Protein AF-A0A7S0FZW2-F1 (afdb_monomer_lite)

Foldseek 3Di:
DVVVVVVVVCVVPPDDPVVVVVVVVVVVVVLVVLLVLLQCLVVQDDDQPDDDDPDDPDDDPVDDPRVCQVVSCVSSVNDGNVRSPVSNVVVVVVVVVVVVVVVVVPPD

Structure (mmCIF, N/CA/C/O backbone):
data_AF-A0A7S0FZW2-F1
#
_entry.id   AF-A0A7S0FZW2-F1
#
loop_
_atom_site.group_PDB
_atom_site.id
_atom_site.type_symbol
_atom_site.label_atom_id
_atom_site.label_alt_id
_atom_site.label_comp_id
_atom_site.label_asym_id
_atom_site.label_entity_id
_atom_site.label_seq_id
_atom_site.pdbx_PDB_ins_code
_atom_site.Cartn_x
_atom_site.Cartn_y
_atom_site.Cartn_z
_atom_site.occupancy
_atom_site.B_iso_or_equiv
_atom_site.auth_seq_id
_atom_site.auth_comp_id
_atom_site.auth_asym_id
_atom_site.auth_atom_id
_atom_site.pdbx_PDB_model_num
ATOM 1 N N . PHE A 1 1 ? 40.677 7.341 3.007 1.00 70.44 1 PHE A N 1
ATOM 2 C CA . PHE A 1 1 ? 39.456 6.771 3.614 1.00 70.44 1 PHE A CA 1
ATOM 3 C C . PHE A 1 1 ? 38.192 7.153 2.837 1.00 70.44 1 PHE A C 1
ATOM 5 O O . PHE A 1 1 ? 37.569 6.271 2.265 1.00 70.44 1 PHE A O 1
ATOM 12 N N . ILE A 1 2 ? 37.867 8.448 2.705 1.00 80.56 2 ILE A N 1
ATOM 13 C CA . ILE A 1 2 ? 36.636 8.930 2.038 1.00 80.56 2 ILE A CA 1
ATOM 14 C C . ILE A 1 2 ? 36.531 8.504 0.558 1.00 80.56 2 ILE A C 1
ATOM 16 O O . ILE A 1 2 ? 35.479 8.034 0.141 1.00 80.56 2 ILE A O 1
ATOM 20 N N . ARG A 1 3 ? 37.624 8.574 -0.223 1.00 79.06 3 ARG A N 1
ATOM 21 C CA . ARG A 1 3 ? 37.623 8.129 -1.635 1.00 79.06 3 ARG A CA 1
ATOM 22 C C . ARG A 1 3 ? 37.297 6.640 -1.806 1.00 79.06 3 ARG A C 1
ATOM 24 O O . ARG A 1 3 ? 36.453 6.306 -2.617 1.00 79.06 3 ARG A O 1
ATOM 31 N N . GLY A 1 4 ? 37.871 5.758 -0.985 1.00 82.62 4 GLY A N 1
ATOM 32 C CA . GLY A 1 4 ? 37.590 4.316 -1.071 1.00 82.62 4 GLY A CA 1
ATOM 33 C C . GLY A 1 4 ? 36.154 3.942 -0.680 1.00 82.62 4 GLY A C 1
ATOM 34 O O . GLY A 1 4 ? 35.584 3.008 -1.237 1.00 82.62 4 GLY A O 1
ATOM 35 N N . LEU A 1 5 ? 35.547 4.696 0.244 1.00 82.69 5 LEU A N 1
ATOM 36 C CA . LEU A 1 5 ? 34.124 4.585 0.588 1.00 82.69 5 LEU A CA 1
ATOM 37 C C . LEU A 1 5 ? 33.233 5.052 -0.569 1.00 82.69 5 LEU A C 1
ATOM 39 O O . LEU A 1 5 ? 32.263 4.378 -0.911 1.00 82.69 5 LEU A O 1
ATOM 43 N N . TRP A 1 6 ? 33.607 6.165 -1.204 1.00 79.81 6 TRP A N 1
ATOM 44 C CA . TRP A 1 6 ? 32.923 6.712 -2.372 1.00 79.81 6 TRP A CA 1
ATOM 45 C C . TRP A 1 6 ? 32.991 5.772 -3.580 1.00 79.81 6 TRP A C 1
ATOM 47 O O . TRP A 1 6 ? 31.973 5.529 -4.221 1.00 79.81 6 TRP A O 1
ATOM 57 N N . ASP A 1 7 ? 34.149 5.173 -3.851 1.00 84.19 7 ASP A N 1
ATOM 58 C CA . ASP A 1 7 ? 34.326 4.234 -4.962 1.00 84.19 7 ASP A CA 1
ATOM 59 C C . ASP A 1 7 ? 33.554 2.923 -4.736 1.00 84.19 7 ASP A C 1
ATOM 61 O O . ASP A 1 7 ? 32.982 2.375 -5.679 1.00 84.19 7 ASP A O 1
ATOM 65 N N . ARG A 1 8 ? 33.442 2.460 -3.479 1.00 79.94 8 ARG A N 1
ATOM 66 C CA . ARG A 1 8 ? 32.559 1.338 -3.099 1.00 79.94 8 ARG A CA 1
ATOM 67 C C . ARG A 1 8 ? 31.083 1.666 -3.273 1.00 79.94 8 ARG A C 1
ATOM 69 O O . ARG A 1 8 ? 30.331 0.838 -3.774 1.00 79.94 8 ARG A O 1
ATOM 76 N N . PHE A 1 9 ? 30.661 2.857 -2.860 1.00 77.62 9 PHE A N 1
ATOM 77 C CA . PHE A 1 9 ? 29.287 3.305 -3.060 1.00 77.62 9 PHE A CA 1
ATOM 78 C C . PHE A 1 9 ? 28.977 3.386 -4.561 1.00 77.62 9 PHE A C 1
ATOM 80 O O . PHE A 1 9 ? 28.012 2.799 -5.038 1.00 77.62 9 PHE A O 1
ATOM 87 N N . LYS A 1 10 ? 29.866 4.009 -5.339 1.00 78.12 10 LYS A N 1
ATOM 88 C CA . LYS A 1 10 ? 29.724 4.161 -6.788 1.00 78.12 10 LYS A CA 1
ATOM 89 C C . LYS A 1 10 ? 29.725 2.825 -7.538 1.00 78.12 10 LYS A C 1
ATOM 91 O O . LYS A 1 10 ? 29.027 2.715 -8.541 1.00 78.12 10 LYS A O 1
ATOM 96 N N . SER A 1 11 ? 30.471 1.814 -7.080 1.00 74.69 11 SER A N 1
ATOM 97 C CA . SER A 1 11 ? 30.428 0.478 -7.692 1.00 74.69 11 SER A CA 1
ATOM 98 C C . SER A 1 11 ? 29.151 -0.290 -7.339 1.00 74.69 11 SER A C 1
ATOM 100 O O . SER A 1 11 ? 28.621 -0.990 -8.198 1.00 74.69 11 SER A O 1
ATOM 102 N N . ASN A 1 12 ? 28.616 -0.112 -6.126 1.00 69.00 12 ASN A N 1
ATOM 103 C CA . ASN A 1 12 ? 27.345 -0.711 -5.711 1.00 69.00 12 ASN A CA 1
ATOM 104 C C . ASN A 1 12 ? 26.132 -0.110 -6.437 1.00 69.00 12 ASN A C 1
ATOM 106 O O . ASN A 1 12 ? 25.175 -0.834 -6.685 1.00 69.00 12 ASN A O 1
ATOM 110 N N . PHE A 1 13 ? 26.187 1.173 -6.808 1.00 68.31 13 PHE A N 1
ATOM 111 C CA . PHE A 1 13 ? 25.166 1.853 -7.621 1.00 68.31 13 PHE A CA 1
ATOM 112 C C . PHE A 1 13 ? 25.505 1.884 -9.119 1.00 68.31 13 PHE A C 1
ATOM 114 O O . PHE A 1 13 ? 24.901 2.634 -9.888 1.00 68.31 13 PHE A O 1
ATOM 121 N N . ARG A 1 14 ? 26.491 1.094 -9.562 1.00 74.12 14 ARG A N 1
ATOM 122 C CA . ARG A 1 14 ? 26.785 0.951 -10.986 1.00 74.12 14 ARG A CA 1
ATOM 123 C C . ARG A 1 14 ? 25.676 0.102 -11.598 1.00 74.12 14 ARG A C 1
ATOM 125 O O . ARG A 1 14 ? 25.532 -1.052 -11.206 1.00 74.12 14 ARG A O 1
ATOM 132 N N . HIS A 1 15 ? 24.924 0.702 -12.525 1.00 70.50 15 HIS A N 1
ATOM 133 C CA . HIS A 1 15 ? 23.778 0.089 -13.198 1.00 70.50 15 HIS A CA 1
ATOM 134 C C . HIS A 1 15 ? 24.104 -1.352 -13.590 1.00 70.50 15 HIS A C 1
ATOM 136 O O . HIS A 1 15 ? 25.030 -1.603 -14.370 1.00 70.50 15 HIS A O 1
ATOM 142 N N . ASN A 1 16 ? 23.390 -2.285 -12.976 1.00 79.6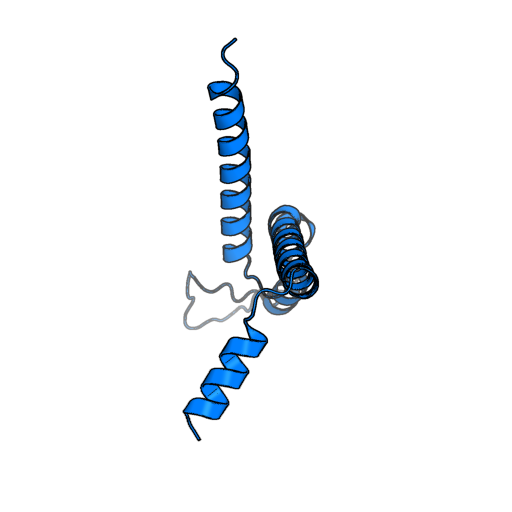2 16 ASN A N 1
ATOM 143 C CA . ASN A 1 16 ? 23.497 -3.696 -13.272 1.00 79.62 16 ASN A CA 1
ATOM 144 C C . ASN A 1 16 ? 22.076 -4.155 -13.588 1.00 79.62 16 ASN A C 1
ATOM 146 O O . ASN A 1 16 ? 21.260 -4.218 -12.663 1.00 79.62 16 ASN A O 1
ATOM 150 N N . PRO A 1 17 ? 21.776 -4.448 -14.865 1.00 78.88 17 PRO A N 1
ATOM 151 C CA . PRO A 1 17 ? 20.407 -4.652 -15.320 1.00 78.88 17 PRO A CA 1
ATOM 152 C C . PRO A 1 17 ? 19.681 -5.732 -14.508 1.00 78.88 17 PRO A C 1
ATOM 154 O O . PRO A 1 17 ? 18.507 -5.561 -14.192 1.00 78.88 17 PRO A O 1
ATOM 157 N N . ASP A 1 18 ? 20.390 -6.777 -14.072 1.00 79.50 18 ASP A N 1
ATOM 158 C CA . ASP A 1 18 ? 19.804 -7.883 -13.308 1.00 79.50 18 ASP A CA 1
ATOM 159 C C . ASP A 1 18 ? 19.453 -7.485 -11.864 1.00 79.50 18 ASP A C 1
ATOM 161 O O . ASP A 1 18 ? 18.403 -7.855 -11.336 1.00 79.50 18 ASP A O 1
ATOM 165 N N . LYS A 1 19 ? 20.318 -6.704 -11.204 1.00 81.19 19 LYS A N 1
ATOM 166 C CA . LYS A 1 19 ? 20.081 -6.243 -9.823 1.00 81.19 19 LYS A CA 1
ATOM 167 C C . LYS A 1 19 ? 19.013 -5.162 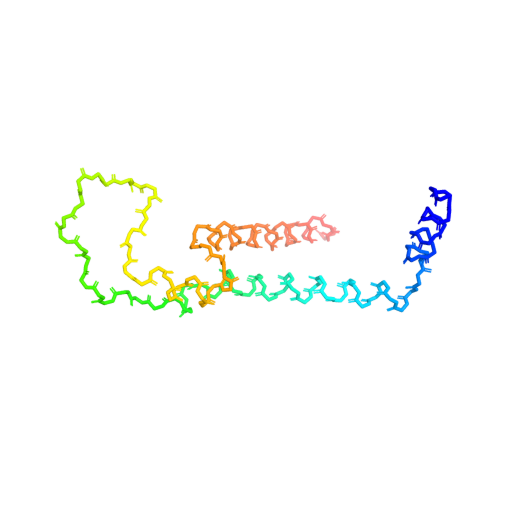-9.772 1.00 81.19 19 LYS A C 1
ATOM 169 O O . LYS A 1 19 ? 18.177 -5.164 -8.870 1.00 81.19 19 LYS A O 1
ATOM 174 N N . ASP A 1 20 ? 19.029 -4.271 -10.754 1.00 84.75 20 ASP A N 1
ATOM 175 C CA . ASP A 1 20 ? 18.062 -3.190 -10.852 1.00 84.75 20 ASP A CA 1
ATOM 176 C C . ASP A 1 20 ? 16.673 -3.754 -11.167 1.00 84.75 20 ASP A C 1
ATOM 178 O O . ASP A 1 20 ? 15.698 -3.353 -10.535 1.00 84.75 20 ASP A O 1
ATOM 182 N N . ALA A 1 21 ? 16.581 -4.776 -12.029 1.00 88.44 21 ALA A N 1
ATOM 183 C CA . ALA A 1 21 ? 15.332 -5.492 -12.286 1.00 88.44 21 ALA A CA 1
ATOM 184 C C . ALA A 1 21 ? 14.718 -6.088 -11.009 1.00 88.44 21 ALA A C 1
ATOM 186 O O . ALA A 1 21 ? 13.515 -5.949 -10.796 1.00 88.44 21 ALA A O 1
ATOM 187 N N . LEU A 1 22 ? 15.521 -6.700 -10.129 1.00 89.81 22 LEU A N 1
ATOM 188 C CA . LEU A 1 22 ? 15.032 -7.235 -8.851 1.00 89.81 22 LEU A CA 1
ATOM 189 C C . LEU A 1 22 ? 14.514 -6.137 -7.918 1.00 89.81 22 LEU A C 1
ATOM 191 O O . LEU A 1 22 ? 13.470 -6.306 -7.286 1.00 89.81 22 LEU A O 1
ATOM 195 N N . ILE A 1 23 ? 15.215 -5.003 -7.847 1.00 89.88 23 ILE A N 1
ATOM 196 C CA . ILE A 1 23 ? 14.781 -3.851 -7.052 1.00 89.88 23 ILE A CA 1
ATOM 197 C C . ILE A 1 23 ? 13.455 -3.316 -7.598 1.00 89.88 23 ILE A C 1
ATOM 199 O O . ILE A 1 23 ? 12.496 -3.195 -6.837 1.00 89.88 23 ILE A O 1
ATOM 203 N N . TYR A 1 24 ? 13.355 -3.069 -8.905 1.00 90.69 24 TYR A N 1
ATOM 204 C CA . TYR A 1 24 ? 12.113 -2.600 -9.520 1.00 90.69 24 TYR A CA 1
ATOM 205 C C . TYR A 1 24 ? 10.968 -3.590 -9.326 1.00 90.69 24 TYR A C 1
ATOM 207 O O . TYR A 1 24 ? 9.872 -3.181 -8.947 1.00 90.69 24 TYR A O 1
ATOM 215 N N . LEU A 1 25 ? 11.224 -4.888 -9.502 1.00 94.19 25 LEU A N 1
ATOM 216 C CA . LEU A 1 25 ? 10.230 -5.927 -9.263 1.00 94.19 25 LEU A CA 1
ATOM 217 C C . LEU A 1 25 ? 9.742 -5.893 -7.812 1.00 94.19 25 LEU A C 1
ATOM 219 O O . LEU A 1 25 ? 8.537 -5.900 -7.581 1.00 94.19 25 LEU A O 1
ATOM 223 N N . SER A 1 26 ? 10.651 -5.796 -6.838 1.00 94.00 26 SER A N 1
ATOM 224 C CA . SER A 1 26 ? 10.272 -5.718 -5.424 1.00 94.00 26 SER A CA 1
ATOM 225 C C . SER A 1 26 ? 9.399 -4.499 -5.121 1.00 94.00 26 SER A C 1
ATOM 227 O O . SER A 1 26 ? 8.399 -4.624 -4.419 1.00 94.00 26 SER A O 1
ATOM 229 N N . VAL A 1 27 ? 9.714 -3.340 -5.706 1.00 94.25 27 VAL A N 1
ATOM 230 C CA . VAL A 1 27 ? 8.929 -2.111 -5.534 1.00 94.25 27 VAL A CA 1
ATOM 231 C C . VAL A 1 27 ? 7.541 -2.272 -6.146 1.00 94.25 27 VAL A C 1
ATOM 233 O O . VAL A 1 27 ? 6.552 -1.921 -5.506 1.00 94.25 27 VAL A O 1
ATOM 236 N N . VAL A 1 28 ? 7.450 -2.842 -7.350 1.00 95.12 28 VAL A N 1
ATOM 237 C CA . VAL A 1 28 ? 6.171 -3.106 -8.023 1.00 95.12 28 VAL A CA 1
ATOM 238 C C . VAL A 1 28 ? 5.320 -4.079 -7.212 1.00 95.12 28 VAL A C 1
ATOM 240 O O . VAL A 1 28 ? 4.133 -3.829 -7.018 1.00 95.12 28 VAL A O 1
ATOM 243 N N . VAL A 1 29 ? 5.915 -5.151 -6.684 1.00 96.12 29 VAL A N 1
ATOM 244 C CA . VAL A 1 29 ? 5.215 -6.128 -5.840 1.00 96.12 29 VAL A CA 1
ATOM 245 C C . VAL A 1 29 ? 4.705 -5.472 -4.560 1.00 96.12 29 VAL A C 1
ATOM 247 O O . VAL A 1 29 ? 3.531 -5.620 -4.233 1.00 96.12 29 VAL A O 1
ATOM 250 N N . VAL A 1 30 ? 5.541 -4.702 -3.858 1.00 94.44 30 VAL A N 1
ATOM 251 C CA . VAL A 1 30 ? 5.127 -3.989 -2.639 1.00 94.44 30 VAL A CA 1
ATOM 252 C C . VAL A 1 30 ? 3.999 -3.004 -2.943 1.00 94.44 30 VAL A C 1
ATOM 254 O O . VAL A 1 30 ? 2.9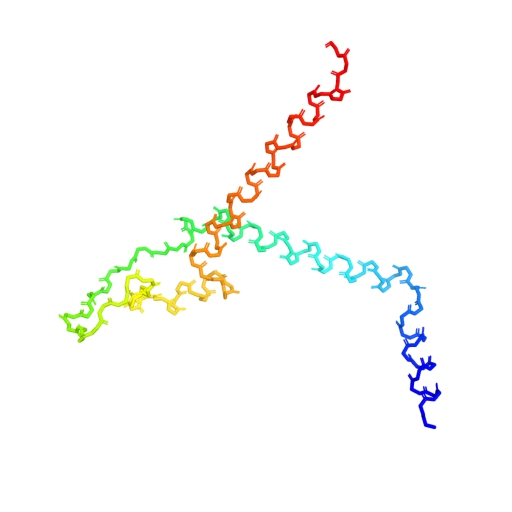93 -2.992 -2.237 1.00 94.44 30 VAL A O 1
ATOM 257 N N . ALA A 1 31 ? 4.122 -2.220 -4.016 1.00 93.06 31 ALA A N 1
ATOM 258 C CA . ALA A 1 31 ? 3.093 -1.273 -4.426 1.00 93.06 31 ALA A CA 1
ATOM 259 C C . ALA A 1 31 ? 1.772 -1.976 -4.773 1.00 93.06 31 ALA A C 1
ATOM 261 O O . ALA A 1 31 ? 0.709 -1.517 -4.355 1.00 93.06 31 ALA A O 1
ATOM 262 N N . ALA A 1 32 ? 1.825 -3.105 -5.483 1.00 94.19 32 ALA A N 1
ATOM 263 C CA . ALA A 1 32 ? 0.649 -3.900 -5.823 1.00 94.19 32 ALA A CA 1
ATOM 264 C C . ALA A 1 32 ? -0.029 -4.482 -4.573 1.00 94.19 32 ALA A C 1
ATOM 266 O O . ALA A 1 32 ? -1.246 -4.376 -4.435 1.00 94.19 32 ALA A O 1
ATOM 267 N N . VAL A 1 33 ? 0.749 -5.032 -3.633 1.00 94.25 33 VAL A N 1
ATOM 268 C CA . VAL A 1 33 ? 0.231 -5.581 -2.369 1.00 94.25 33 VAL A CA 1
ATOM 269 C C . VAL A 1 33 ? -0.432 -4.489 -1.531 1.00 94.25 33 VAL A C 1
ATOM 271 O O . VAL A 1 33 ? -1.569 -4.659 -1.099 1.00 94.25 33 VAL A O 1
ATOM 274 N N . VAL A 1 34 ? 0.232 -3.346 -1.346 1.00 92.38 34 VAL A N 1
ATOM 275 C CA . VAL A 1 34 ? -0.333 -2.209 -0.602 1.00 92.38 34 VAL A CA 1
ATOM 276 C C . VAL A 1 34 ? -1.606 -1.696 -1.276 1.00 92.38 34 VAL A C 1
ATOM 278 O O . VAL A 1 34 ? -2.605 -1.455 -0.601 1.00 92.38 34 VAL A O 1
ATOM 281 N N . SER A 1 35 ? -1.614 -1.594 -2.607 1.00 93.56 35 SER A N 1
ATOM 282 C CA . SER A 1 35 ? -2.795 -1.153 -3.357 1.00 93.56 35 SER A CA 1
ATOM 283 C C . SER A 1 35 ? -3.976 -2.109 -3.185 1.00 93.56 35 SER A C 1
ATOM 285 O O . SER A 1 35 ? -5.105 -1.665 -2.974 1.00 93.56 35 SER A O 1
ATOM 287 N N . LEU A 1 36 ? -3.715 -3.420 -3.217 1.00 93.38 36 LEU A N 1
ATOM 288 C CA . LEU A 1 36 ? -4.728 -4.447 -2.992 1.00 93.38 36 LEU A CA 1
ATOM 289 C C . LEU A 1 36 ? -5.318 -4.348 -1.580 1.00 93.38 36 LEU A C 1
ATOM 291 O O . LEU A 1 36 ? -6.536 -4.387 -1.429 1.00 93.38 36 LEU A O 1
ATOM 295 N N . VAL A 1 37 ? -4.476 -4.157 -0.560 1.00 93.50 37 VAL A N 1
ATOM 296 C CA . VAL A 1 37 ? -4.922 -3.970 0.830 1.00 93.50 37 VAL A CA 1
ATOM 297 C C . VAL A 1 37 ? -5.796 -2.722 0.973 1.00 93.50 37 VAL A C 1
ATOM 299 O O . VAL A 1 37 ? -6.841 -2.795 1.613 1.00 93.50 37 VAL A O 1
ATOM 302 N N . CYS A 1 38 ? -5.438 -1.599 0.343 1.00 93.06 38 CYS A N 1
ATOM 303 C CA . CYS A 1 38 ? -6.255 -0.379 0.371 1.00 93.06 38 CYS A CA 1
ATOM 304 C C . CYS A 1 38 ? -7.647 -0.582 -0.254 1.00 93.06 38 CYS A C 1
ATOM 306 O O . CYS A 1 38 ? -8.640 -0.063 0.256 1.00 93.06 38 CYS A O 1
ATOM 308 N N . ILE A 1 39 ? -7.737 -1.342 -1.352 1.00 92.81 39 ILE A N 1
ATOM 309 C CA . ILE A 1 39 ? -9.015 -1.647 -2.015 1.00 92.81 39 ILE A CA 1
ATOM 310 C C . ILE A 1 39 ? -9.847 -2.629 -1.183 1.00 92.81 39 ILE A C 1
ATOM 312 O O . ILE A 1 39 ? -11.054 -2.437 -1.049 1.00 92.81 39 ILE A O 1
ATOM 316 N N . LEU A 1 40 ? -9.211 -3.663 -0.625 1.00 92.12 40 LEU A N 1
ATOM 317 C CA . LEU A 1 40 ? -9.869 -4.723 0.143 1.00 92.12 40 LEU A CA 1
ATOM 318 C C . LEU A 1 40 ? -10.113 -4.368 1.617 1.00 92.12 40 LEU A C 1
ATOM 320 O O . LEU A 1 40 ? -10.789 -5.130 2.303 1.00 92.12 40 LEU A O 1
ATOM 324 N N . GLU A 1 41 ? -9.626 -3.224 2.105 1.00 90.62 41 GLU A N 1
ATOM 325 C CA . GLU A 1 41 ? -9.844 -2.719 3.469 1.00 90.62 41 GLU A CA 1
ATOM 326 C C . GLU A 1 41 ? -11.274 -2.919 4.013 1.00 90.62 41 GLU A C 1
ATOM 328 O O . GLU A 1 41 ? -11.391 -3.489 5.098 1.00 90.62 41 GLU A O 1
ATOM 333 N N . PRO A 1 42 ? -12.363 -2.556 3.301 1.00 84.88 42 PRO A N 1
ATOM 334 C CA . PRO A 1 42 ? -13.713 -2.673 3.852 1.00 84.88 42 PRO A CA 1
ATOM 335 C C . PRO A 1 42 ? -14.162 -4.125 4.053 1.00 84.88 42 PRO A C 1
ATOM 337 O O . PRO A 1 42 ? -15.082 -4.373 4.824 1.00 84.88 42 PRO A O 1
ATOM 340 N N . VAL A 1 43 ? -13.526 -5.080 3.369 1.00 87.75 43 VAL A N 1
ATOM 341 C CA . VAL A 1 43 ? -13.831 -6.515 3.471 1.00 87.75 43 VAL A CA 1
ATOM 342 C C . VAL A 1 43 ? -12.894 -7.204 4.464 1.00 87.75 43 VAL A C 1
ATOM 344 O O . VAL A 1 43 ? -13.312 -8.084 5.209 1.00 87.75 43 VAL A O 1
ATOM 347 N N . LEU A 1 44 ? -11.620 -6.808 4.481 1.00 85.06 44 LEU A N 1
ATOM 348 C CA . LEU A 1 44 ? -10.583 -7.394 5.333 1.00 85.06 44 LEU A CA 1
ATOM 349 C C . LEU A 1 44 ? -10.740 -7.014 6.805 1.00 85.06 44 LEU A C 1
ATOM 351 O O . LEU A 1 44 ? -10.312 -7.765 7.681 1.00 85.06 44 LEU A O 1
ATOM 355 N N . VAL A 1 45 ? -11.280 -5.830 7.092 1.00 83.81 45 VAL A N 1
ATOM 356 C CA . VAL A 1 45 ? -11.301 -5.292 8.448 1.00 83.81 45 VAL A CA 1
ATOM 357 C C . VAL A 1 45 ? -12.582 -5.710 9.182 1.00 83.81 45 VAL A C 1
ATOM 359 O O . VAL A 1 45 ? -13.643 -5.170 8.877 1.00 83.81 45 VAL A O 1
ATOM 362 N N . PRO A 1 46 ? -12.504 -6.575 10.214 1.00 74.69 46 PRO A N 1
ATOM 363 C CA . PRO A 1 46 ? -13.687 -6.995 10.953 1.00 74.69 46 PRO A CA 1
ATOM 364 C C . PRO A 1 46 ? -14.329 -5.839 11.735 1.00 74.69 46 PRO A C 1
ATOM 366 O O . PRO A 1 46 ? -13.662 -4.895 12.212 1.00 74.69 46 PRO A O 1
ATOM 369 N N . GLU A 1 47 ? -15.648 -5.935 11.898 1.00 76.50 47 GLU A N 1
ATOM 370 C CA . GLU A 1 47 ? -16.388 -5.121 12.855 1.00 76.50 47 GLU A CA 1
ATOM 371 C C . GLU A 1 47 ? -15.852 -5.383 14.268 1.00 76.50 47 GLU A C 1
ATOM 373 O O . GLU A 1 47 ? -15.415 -6.481 14.606 1.00 76.50 47 GLU A O 1
ATOM 378 N N . CYS A 1 48 ? -15.761 -4.324 15.072 1.00 76.56 48 CYS A N 1
ATOM 379 C CA . CYS A 1 48 ? -15.211 -4.442 16.417 1.00 76.56 48 CYS A CA 1
ATOM 380 C C . CYS A 1 48 ? -16.367 -4.676 17.381 1.00 76.56 48 CYS A C 1
ATOM 382 O O . CYS A 1 48 ? -17.099 -3.737 17.674 1.00 76.56 48 CYS A O 1
ATOM 384 N N . GLU A 1 49 ? -16.513 -5.906 17.862 1.00 76.12 49 GLU A N 1
ATOM 385 C CA . GLU A 1 49 ? -17.565 -6.281 18.820 1.00 76.12 49 GLU A CA 1
ATOM 386 C C . GLU A 1 49 ? -17.179 -6.000 20.281 1.00 76.12 49 GLU A C 1
ATOM 388 O O . GLU A 1 49 ? -17.980 -6.187 21.195 1.00 76.12 49 GLU A O 1
ATOM 393 N N . LEU A 1 50 ? -15.944 -5.558 20.533 1.00 74.25 50 LEU A N 1
ATOM 394 C CA . LEU A 1 50 ? -15.495 -5.286 21.892 1.00 74.25 50 LEU A CA 1
ATOM 395 C C . LEU A 1 50 ? -16.137 -3.996 22.427 1.00 74.25 50 LEU A C 1
ATOM 397 O O . LEU A 1 50 ? -16.177 -2.990 21.709 1.00 74.25 50 LEU A O 1
ATOM 401 N N . PRO A 1 51 ? -16.576 -3.987 23.700 1.00 70.19 51 PRO A N 1
ATOM 402 C CA . PRO A 1 51 ? -17.177 -2.810 24.305 1.00 70.19 51 PRO A CA 1
ATOM 403 C C . PRO A 1 51 ? -16.181 -1.648 24.288 1.00 70.19 51 PRO A C 1
ATOM 405 O O . PRO A 1 51 ? -15.032 -1.777 24.719 1.00 70.19 51 PRO A O 1
ATOM 408 N N . SER A 1 52 ? -16.627 -0.499 23.779 1.00 69.06 52 SER A N 1
ATOM 409 C CA . SER A 1 52 ? -15.851 0.737 23.837 1.00 69.06 52 SER A CA 1
ATOM 410 C C . SER A 1 52 ? -15.599 1.116 25.302 1.00 69.06 52 SER A C 1
ATOM 412 O O . SER A 1 52 ? -16.545 1.047 26.095 1.00 69.06 52 SER A O 1
ATOM 414 N N . PRO A 1 53 ? -14.385 1.547 25.687 1.00 68.25 53 PRO A N 1
ATOM 415 C CA . PRO A 1 53 ? -14.122 1.935 27.069 1.00 68.25 53 PRO A CA 1
ATOM 416 C C . PRO A 1 53 ? -15.046 3.086 27.485 1.00 68.25 53 PRO A C 1
ATOM 418 O O . PRO A 1 53 ? -15.222 4.057 26.752 1.00 68.25 53 PRO A O 1
ATOM 421 N N . THR A 1 54 ? -15.675 2.959 28.653 1.00 65.69 54 THR A N 1
ATOM 422 C CA . THR A 1 54 ? -16.764 3.842 29.105 1.00 65.69 54 THR A CA 1
ATOM 423 C C . THR A 1 54 ? -16.285 5.177 29.675 1.00 65.69 54 THR A C 1
ATOM 425 O O . THR A 1 54 ? -17.099 6.077 29.869 1.00 65.69 54 THR A O 1
ATOM 428 N N . PHE A 1 55 ? -14.981 5.341 29.924 1.00 65.38 55 PHE A N 1
ATOM 429 C CA . PHE A 1 55 ? -14.432 6.550 30.533 1.00 65.38 55 PHE A CA 1
ATOM 430 C C . PHE A 1 55 ? -13.129 6.986 29.859 1.00 65.38 55 PHE A C 1
ATOM 432 O O . PHE A 1 55 ? -12.088 6.350 30.017 1.00 65.38 55 PHE A O 1
ATOM 439 N N . PHE A 1 56 ? -13.191 8.110 29.143 1.00 65.88 56 PHE A N 1
ATOM 440 C CA . PHE A 1 56 ? -12.021 8.816 28.632 1.00 65.88 56 PHE A CA 1
ATOM 441 C C . PHE A 1 56 ? -12.068 10.267 29.123 1.00 65.88 56 PHE A C 1
ATOM 443 O O . PHE A 1 56 ? -12.991 10.991 28.747 1.00 65.88 56 PHE A O 1
ATOM 450 N N . PRO A 1 57 ? -11.097 10.723 29.938 1.00 69.38 57 PRO A N 1
ATOM 451 C CA . PRO A 1 57 ? -11.082 12.095 30.452 1.00 69.38 57 PRO A CA 1
ATOM 452 C C . PRO A 1 57 ? -10.890 13.143 29.342 1.00 69.38 57 PRO A C 1
ATOM 454 O O . PRO A 1 57 ? -11.281 14.292 29.512 1.00 69.38 57 PRO A O 1
ATOM 457 N N . PHE A 1 58 ? -10.344 12.743 28.187 1.00 67.88 58 PHE A N 1
ATOM 458 C CA . PHE A 1 58 ? -10.197 13.585 27.002 1.00 67.88 58 PHE A CA 1
ATOM 459 C C . PHE A 1 58 ? -10.472 12.758 25.741 1.00 67.88 58 PHE A C 1
ATOM 461 O O . PHE A 1 58 ? -9.698 11.866 25.402 1.00 67.88 58 PHE A O 1
ATOM 468 N N . LYS A 1 59 ? -11.570 13.047 25.031 1.00 65.69 59 LYS A N 1
ATOM 469 C CA . LYS A 1 59 ? -11.897 12.398 23.753 1.00 65.69 59 LYS A CA 1
ATOM 470 C C . LYS A 1 59 ? -11.270 13.185 22.606 1.00 65.69 59 LYS A C 1
ATOM 472 O O . LYS A 1 59 ? -11.785 14.228 22.206 1.00 65.69 59 LYS A O 1
ATOM 477 N N . ASN A 1 60 ? -10.157 12.696 22.067 1.00 73.00 60 ASN A N 1
ATOM 478 C CA . ASN A 1 60 ? -9.576 13.267 20.857 1.00 73.00 60 ASN A CA 1
ATOM 479 C C . ASN A 1 60 ? -10.382 12.791 19.641 1.00 73.00 60 ASN A C 1
ATOM 481 O O . ASN A 1 60 ? -10.344 11.616 19.298 1.00 73.00 60 ASN A O 1
ATOM 485 N N . LEU A 1 61 ? -11.088 13.702 18.965 1.00 67.81 61 LEU A N 1
ATOM 486 C CA . LEU A 1 61 ? -11.901 13.385 17.779 1.00 67.81 61 LEU A CA 1
ATOM 487 C C . LEU A 1 61 ? -11.102 12.707 16.652 1.00 67.81 61 LEU A C 1
ATOM 489 O O . LEU A 1 61 ? -11.685 12.001 15.835 1.00 67.81 61 LEU A O 1
ATOM 493 N N . LYS A 1 62 ? -9.780 12.916 16.598 1.00 63.78 62 LYS A N 1
ATOM 494 C CA . LYS A 1 62 ? -8.899 12.324 15.582 1.00 63.78 62 LYS A CA 1
ATOM 495 C C . LYS A 1 62 ? -8.401 10.923 15.954 1.00 63.78 62 LYS A C 1
ATOM 497 O O . LYS A 1 62 ? -7.869 10.221 15.096 1.00 63.78 62 LYS A O 1
ATOM 502 N N . TYR A 1 63 ? -8.516 10.528 17.218 1.00 66.06 63 TYR A N 1
ATOM 503 C CA . TYR A 1 63 ? -7.956 9.281 17.721 1.00 66.06 63 TYR A CA 1
ATOM 504 C C . TYR A 1 63 ? -9.092 8.297 18.008 1.00 66.06 63 TYR A C 1
ATOM 506 O O . TYR A 1 63 ? -9.875 8.484 18.934 1.00 66.06 63 TYR A O 1
ATOM 514 N N . ASP A 1 64 ? -9.210 7.268 17.169 1.00 67.00 64 ASP A N 1
ATOM 515 C CA . ASP A 1 64 ? -10.135 6.162 17.410 1.00 67.00 64 ASP A CA 1
ATOM 516 C C . ASP A 1 64 ? -9.492 5.194 18.412 1.00 67.00 64 ASP A C 1
ATOM 518 O O . ASP A 1 64 ? -8.640 4.378 18.045 1.00 67.00 64 ASP A O 1
ATOM 522 N N . ASP A 1 65 ? -9.888 5.298 19.681 1.00 70.38 65 ASP A N 1
ATOM 523 C CA . ASP A 1 65 ? -9.498 4.384 20.765 1.00 70.38 65 ASP A CA 1
ATOM 524 C C . ASP A 1 65 ? -10.263 3.049 20.699 1.00 70.38 65 ASP A C 1
ATOM 526 O O . ASP A 1 65 ? -10.577 2.429 21.719 1.00 70.38 65 ASP A O 1
ATOM 530 N N . SER A 1 66 ? -10.584 2.582 19.487 1.00 73.62 66 SER A N 1
ATOM 531 C CA . SER A 1 66 ? -11.209 1.280 19.317 1.00 73.62 66 SER A CA 1
ATOM 532 C C . SER A 1 66 ? -10.265 0.180 19.830 1.00 73.62 66 SER A C 1
ATOM 534 O O . SER A 1 66 ? -9.096 0.111 19.429 1.00 73.62 66 SER A O 1
ATOM 536 N N . PRO A 1 67 ? -10.745 -0.734 20.692 1.00 76.62 67 PRO A N 1
ATOM 537 C CA . PRO A 1 67 ? -9.909 -1.793 21.266 1.00 76.62 67 PRO A CA 1
ATOM 538 C C . PRO A 1 67 ? -9.354 -2.739 20.188 1.00 76.62 67 PRO A C 1
A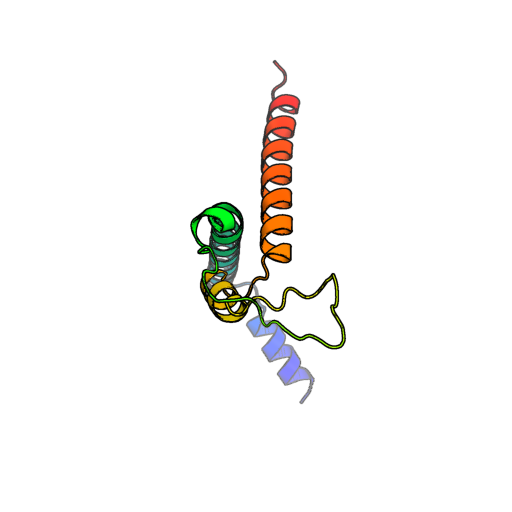TOM 540 O O . PRO A 1 67 ? -8.292 -3.337 20.350 1.00 76.62 67 PRO A O 1
ATOM 543 N N . CYS A 1 68 ? -10.022 -2.817 19.034 1.00 78.88 68 CYS A N 1
ATOM 544 C CA . CYS A 1 68 ? -9.586 -3.611 17.888 1.00 78.88 68 CYS A CA 1
ATOM 545 C C . CYS A 1 68 ? -8.499 -2.943 17.034 1.00 78.88 68 CYS A C 1
ATOM 547 O O . CYS A 1 68 ? -8.044 -3.539 16.058 1.00 78.88 68 CYS A O 1
ATOM 549 N N . ARG A 1 69 ? -8.055 -1.721 17.350 1.00 79.06 69 ARG A N 1
ATOM 550 C CA . ARG A 1 69 ? -7.119 -0.970 16.502 1.00 79.06 69 ARG A CA 1
ATOM 551 C C . ARG A 1 69 ? -5.833 -1.732 16.186 1.00 79.06 69 ARG A C 1
ATOM 553 O O . ARG A 1 69 ? -5.386 -1.704 15.044 1.00 79.06 69 ARG A O 1
ATOM 560 N N . ARG A 1 70 ? -5.260 -2.447 17.159 1.00 80.62 70 ARG A N 1
ATOM 561 C CA . ARG A 1 70 ? -4.026 -3.229 16.960 1.00 80.62 70 ARG A CA 1
ATOM 562 C C . ARG A 1 70 ? -4.233 -4.418 16.018 1.00 80.62 70 ARG A C 1
ATOM 564 O O . ARG A 1 70 ? -3.376 -4.681 15.182 1.00 80.62 70 ARG A O 1
ATOM 571 N N . LEU A 1 71 ? -5.382 -5.090 16.125 1.00 82.06 71 LEU A N 1
ATOM 572 C CA . LEU A 1 71 ? -5.791 -6.165 15.216 1.00 82.06 71 LEU A CA 1
ATOM 573 C C . LEU A 1 71 ? -5.915 -5.640 13.783 1.00 82.06 71 LEU A C 1
ATOM 575 O O . LEU A 1 71 ? -5.313 -6.191 12.866 1.00 82.06 71 LEU A O 1
ATOM 579 N N . ARG A 1 72 ? -6.612 -4.513 13.608 1.00 83.81 72 ARG A N 1
ATOM 580 C CA . ARG A 1 72 ? -6.784 -3.866 12.299 1.00 83.81 72 ARG A CA 1
ATOM 581 C C . ARG A 1 72 ? -5.457 -3.422 11.692 1.00 83.81 72 ARG A C 1
ATOM 583 O O . ARG A 1 72 ? -5.236 -3.634 10.509 1.00 83.81 72 ARG A O 1
ATOM 590 N N . TYR A 1 73 ? -4.566 -2.859 12.507 1.00 85.12 73 TYR A N 1
ATOM 591 C CA . TYR A 1 73 ? -3.232 -2.443 12.074 1.00 85.12 73 TYR A CA 1
ATOM 592 C C . TYR A 1 73 ? -2.398 -3.624 11.560 1.00 85.12 73 TYR A C 1
ATOM 594 O O . TYR A 1 73 ? -1.676 -3.483 10.579 1.00 85.12 73 TYR A O 1
ATOM 602 N N . GLY A 1 74 ? -2.536 -4.803 12.177 1.00 84.62 74 GLY A N 1
ATOM 603 C CA . GLY A 1 74 ? -1.907 -6.032 11.691 1.00 84.62 74 GLY A CA 1
ATOM 604 C C . GLY A 1 74 ? -2.460 -6.487 10.338 1.00 84.62 74 GLY A C 1
ATOM 605 O O . GLY A 1 74 ? -1.687 -6.760 9.425 1.00 84.62 74 GLY A O 1
ATOM 606 N N . VAL A 1 75 ? -3.790 -6.516 10.191 1.00 86.56 75 VAL A N 1
ATOM 607 C CA . VAL A 1 75 ? -4.460 -6.914 8.936 1.00 86.56 75 VAL A CA 1
ATOM 608 C C . VAL A 1 75 ? -4.125 -5.959 7.786 1.00 86.56 75 VAL A C 1
ATOM 610 O O . VAL A 1 75 ? -3.914 -6.392 6.658 1.00 86.56 75 VAL A O 1
ATOM 613 N N . LEU A 1 76 ? -4.018 -4.664 8.076 1.00 88.25 76 LEU A N 1
ATOM 614 C CA . LEU A 1 76 ? -3.699 -3.619 7.104 1.00 88.25 76 LEU A CA 1
ATOM 615 C C . LEU A 1 76 ? -2.189 -3.440 6.871 1.00 88.25 76 LEU A C 1
ATOM 617 O O . LEU A 1 76 ? -1.774 -2.404 6.360 1.00 88.25 76 LEU A O 1
ATOM 621 N N . LEU A 1 77 ? -1.357 -4.415 7.254 1.00 88.94 77 LEU A N 1
ATOM 622 C CA . LEU A 1 77 ? 0.102 -4.389 7.064 1.00 88.94 77 LEU A CA 1
ATOM 623 C C . LEU A 1 77 ? 0.781 -3.120 7.616 1.00 88.94 77 LEU A C 1
ATOM 625 O O . LEU A 1 77 ? 1.774 -2.640 7.075 1.00 88.94 77 LEU A O 1
ATOM 629 N N . GLY A 1 78 ? 0.248 -2.566 8.703 1.00 87.12 78 GLY A N 1
ATOM 630 C CA . GLY A 1 78 ? 0.758 -1.349 9.328 1.00 87.12 78 GLY A CA 1
ATOM 631 C C . GLY A 1 78 ? 0.180 -0.039 8.785 1.00 87.12 78 GLY A C 1
ATOM 632 O O . GLY A 1 78 ? 0.670 1.035 9.137 1.00 87.12 78 GLY A O 1
ATOM 633 N N . LEU A 1 79 ? -0.868 -0.090 7.963 1.00 87.62 79 LEU A N 1
ATOM 634 C CA . LEU A 1 79 ? -1.622 1.096 7.557 1.00 87.62 79 LEU A CA 1
ATOM 635 C C . LEU A 1 79 ? -2.729 1.409 8.567 1.00 87.62 79 LEU A C 1
ATOM 637 O O . LEU A 1 79 ? -3.341 0.517 9.165 1.00 87.62 79 LEU A O 1
ATOM 641 N N . THR A 1 80 ? -3.021 2.698 8.750 1.00 86.50 80 THR A N 1
ATOM 642 C CA . THR A 1 80 ? -4.261 3.102 9.417 1.00 86.50 80 THR A CA 1
ATOM 643 C C . THR A 1 80 ? -5.427 3.069 8.428 1.00 86.50 80 THR A C 1
ATOM 645 O O . THR A 1 80 ? -5.237 3.126 7.214 1.00 86.50 80 THR A O 1
ATOM 648 N N . ARG A 1 81 ? -6.666 3.024 8.934 1.00 84.00 81 ARG A N 1
ATOM 649 C CA . ARG A 1 81 ? -7.867 3.127 8.084 1.00 84.00 81 ARG A CA 1
ATOM 650 C C . ARG A 1 81 ? -7.894 4.401 7.245 1.00 84.00 81 ARG A C 1
ATOM 652 O O . ARG A 1 81 ? -8.366 4.383 6.116 1.00 84.00 81 ARG A O 1
ATOM 659 N N . LEU A 1 82 ? -7.391 5.497 7.808 1.00 86.12 82 LEU A N 1
ATOM 660 C CA . LEU A 1 82 ? -7.314 6.772 7.110 1.00 86.12 82 LEU A CA 1
ATOM 661 C C . LEU A 1 82 ? -6.342 6.686 5.928 1.00 86.12 82 LEU A C 1
ATOM 663 O O . LEU A 1 82 ? -6.685 7.123 4.834 1.00 86.12 82 LEU A O 1
ATOM 667 N N . ASP A 1 83 ? -5.178 6.064 6.123 1.00 89.62 83 ASP A N 1
ATOM 668 C CA . ASP A 1 83 ? -4.199 5.871 5.048 1.00 89.62 83 ASP A CA 1
ATOM 669 C C . ASP A 1 83 ? -4.760 4.969 3.941 1.00 89.62 83 ASP A C 1
ATOM 671 O O . ASP A 1 83 ? -4.617 5.277 2.758 1.00 89.62 83 ASP A O 1
ATOM 675 N N . ALA A 1 84 ? -5.455 3.891 4.317 1.00 90.31 84 ALA A N 1
ATOM 676 C CA . ALA A 1 84 ? -6.088 2.977 3.372 1.00 90.31 84 ALA A CA 1
ATOM 677 C C . ALA A 1 84 ? -7.229 3.640 2.575 1.00 90.31 84 ALA A C 1
ATOM 679 O O . ALA A 1 84 ? -7.316 3.443 1.362 1.00 90.31 84 ALA A O 1
ATOM 680 N N . ASP A 1 85 ? -8.066 4.473 3.210 1.00 90.94 85 ASP A N 1
ATOM 681 C CA . ASP A 1 85 ? -9.117 5.235 2.517 1.00 90.94 85 ASP A CA 1
ATOM 682 C C . ASP A 1 85 ? -8.527 6.253 1.532 1.00 90.94 85 ASP A C 1
ATOM 684 O O . ASP A 1 85 ? -8.969 6.336 0.384 1.00 90.94 85 ASP A O 1
ATOM 688 N N . ILE A 1 86 ? -7.489 6.990 1.941 1.00 93.00 86 ILE A N 1
ATOM 689 C CA . ILE A 1 86 ? -6.773 7.914 1.050 1.00 93.00 86 ILE A CA 1
ATOM 690 C C . ILE A 1 86 ? -6.167 7.145 -0.128 1.00 93.00 86 ILE A C 1
ATOM 692 O O . ILE A 1 86 ? -6.357 7.544 -1.279 1.00 93.00 86 ILE A O 1
ATOM 696 N N . GLY A 1 87 ? -5.497 6.022 0.142 1.00 92.94 87 GLY A N 1
ATOM 697 C CA . GLY A 1 87 ? -4.915 5.156 -0.880 1.00 92.94 87 GLY A CA 1
ATOM 698 C C . GLY A 1 87 ? -5.961 4.657 -1.876 1.00 92.94 87 GLY A C 1
ATOM 699 O O . GLY A 1 87 ? -5.772 4.778 -3.085 1.00 92.94 87 GLY A O 1
ATOM 700 N N . ARG A 1 88 ? -7.115 4.188 -1.393 1.00 93.88 88 ARG A N 1
ATOM 701 C CA . ARG A 1 88 ? -8.238 3.759 -2.238 1.00 93.88 88 ARG A CA 1
ATOM 702 C C . ARG A 1 88 ? -8.731 4.883 -3.150 1.00 93.88 88 ARG A C 1
ATOM 704 O O . ARG A 1 88 ? -8.910 4.659 -4.345 1.00 93.88 88 ARG A O 1
ATOM 711 N N . ARG A 1 89 ? -8.917 6.099 -2.624 1.00 94.50 89 ARG A N 1
ATOM 712 C CA . ARG A 1 89 ? -9.339 7.261 -3.430 1.00 94.50 89 ARG A CA 1
ATOM 713 C C . ARG A 1 89 ? -8.303 7.631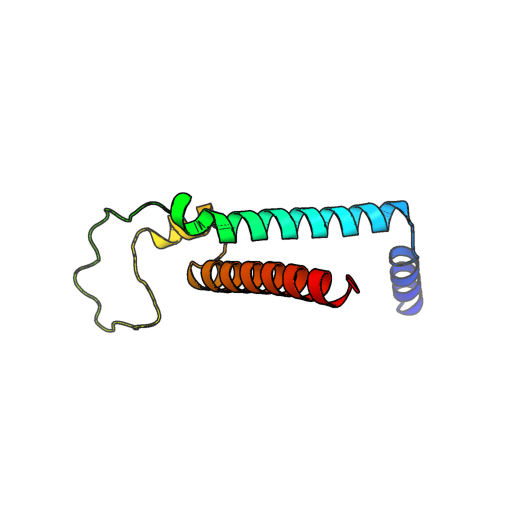 -4.488 1.00 94.50 89 ARG A C 1
ATOM 715 O O . ARG A 1 89 ? -8.681 7.929 -5.618 1.00 94.50 89 ARG A O 1
ATOM 722 N N . MET A 1 90 ? -7.015 7.578 -4.146 1.00 95.12 90 MET A N 1
ATOM 723 C CA . MET A 1 90 ? -5.934 7.802 -5.109 1.00 95.12 90 MET A CA 1
ATOM 724 C C . MET A 1 90 ? -5.952 6.758 -6.228 1.00 95.12 90 MET A C 1
ATOM 726 O O . MET A 1 90 ? -5.857 7.126 -7.394 1.00 95.12 90 MET A O 1
ATOM 730 N N . LEU A 1 91 ? -6.139 5.477 -5.901 1.00 94.56 91 LEU A N 1
ATOM 731 C CA . LEU A 1 91 ? -6.222 4.406 -6.899 1.00 94.56 91 LEU A CA 1
ATOM 732 C C . LEU A 1 91 ? -7.403 4.606 -7.851 1.00 94.56 91 LEU A C 1
ATOM 734 O O . LEU A 1 91 ? -7.229 4.522 -9.064 1.00 94.56 91 LEU A O 1
ATOM 738 N N . VAL A 1 92 ? -8.582 4.948 -7.325 1.00 94.62 92 VAL A N 1
ATOM 739 C CA . VAL A 1 92 ? -9.753 5.264 -8.157 1.00 94.62 92 VAL A CA 1
ATOM 740 C C . VAL A 1 92 ? -9.474 6.468 -9.061 1.00 94.62 92 VAL A C 1
ATOM 742 O O . VAL A 1 92 ? -9.784 6.420 -10.250 1.00 94.62 92 VAL A O 1
ATOM 745 N N . ALA A 1 93 ? -8.841 7.523 -8.541 1.00 96.25 93 ALA A N 1
ATOM 746 C CA . ALA A 1 93 ? -8.473 8.690 -9.339 1.00 96.25 93 ALA A CA 1
ATOM 747 C C . ALA A 1 93 ? -7.497 8.338 -10.474 1.00 96.25 93 ALA A C 1
ATOM 749 O O . ALA A 1 93 ? -7.677 8.813 -11.593 1.00 96.25 93 ALA A O 1
ATOM 750 N N . ILE A 1 94 ? -6.507 7.477 -10.214 1.00 94.44 94 ILE A N 1
ATOM 751 C CA . ILE A 1 94 ? -5.558 6.995 -11.229 1.00 94.44 94 ILE A CA 1
ATOM 752 C C . ILE A 1 94 ? -6.288 6.205 -12.319 1.00 94.44 94 ILE A C 1
ATOM 754 O O . ILE A 1 94 ? -6.060 6.452 -13.501 1.00 94.44 94 ILE A O 1
ATOM 758 N N . VAL A 1 95 ? -7.188 5.292 -11.940 1.00 94.69 95 VAL A N 1
ATOM 759 C CA . VAL A 1 95 ? -7.970 4.493 -12.898 1.00 94.69 95 VAL A CA 1
ATOM 760 C C . VAL A 1 95 ? -8.837 5.394 -13.777 1.00 94.69 95 VAL A C 1
ATOM 762 O O . VAL A 1 95 ? -8.796 5.279 -14.999 1.00 94.69 95 VAL A O 1
ATOM 765 N N . LEU A 1 96 ? -9.570 6.338 -13.181 1.00 95.88 96 LEU A N 1
ATOM 766 C CA . LEU A 1 96 ? -10.399 7.282 -13.935 1.00 95.88 96 LEU A CA 1
ATOM 767 C C . LEU A 1 96 ? -9.556 8.178 -14.849 1.00 95.88 96 LEU A C 1
ATOM 769 O O . LEU A 1 96 ? -9.926 8.398 -16.000 1.00 95.88 96 LEU A O 1
ATOM 773 N N . ALA A 1 97 ? -8.408 8.662 -14.373 1.00 95.94 97 ALA A N 1
ATOM 774 C CA . ALA A 1 97 ? -7.492 9.454 -15.186 1.00 95.94 97 ALA A CA 1
ATOM 775 C C . ALA A 1 97 ? -6.939 8.654 -16.375 1.00 95.94 97 ALA A C 1
ATOM 777 O O . ALA A 1 97 ? -6.833 9.201 -17.472 1.00 95.94 97 ALA A O 1
ATOM 778 N N . ALA A 1 98 ? -6.628 7.369 -16.185 1.00 94.31 98 ALA A N 1
ATOM 779 C CA . ALA A 1 98 ? -6.174 6.488 -17.257 1.00 94.31 98 ALA A CA 1
ATOM 780 C C . ALA A 1 98 ? -7.270 6.255 -18.308 1.00 94.31 98 ALA A C 1
ATOM 782 O O . ALA A 1 98 ? -6.986 6.358 -19.499 1.00 94.31 98 ALA A O 1
ATOM 783 N N . LEU A 1 99 ? -8.516 6.019 -17.880 1.00 94.81 99 LEU A N 1
ATOM 784 C CA . LEU A 1 99 ? -9.664 5.869 -18.782 1.00 94.81 99 LEU A CA 1
ATOM 785 C C . LEU A 1 99 ? -9.913 7.149 -19.591 1.00 94.81 99 LEU A C 1
ATOM 787 O O . LEU A 1 99 ? -9.960 7.107 -20.814 1.00 94.81 99 LEU A O 1
ATOM 791 N N . ILE A 1 100 ? -9.979 8.307 -18.926 1.00 94.56 100 ILE A N 1
ATOM 792 C CA . ILE A 1 100 ? -10.157 9.604 -19.601 1.00 94.56 100 ILE A CA 1
ATOM 793 C C . ILE A 1 100 ? -8.989 9.890 -20.556 1.00 94.56 100 ILE A C 1
ATOM 795 O O . ILE A 1 100 ? -9.186 10.424 -21.647 1.00 94.56 100 ILE A O 1
ATOM 799 N N . GLY A 1 101 ? -7.761 9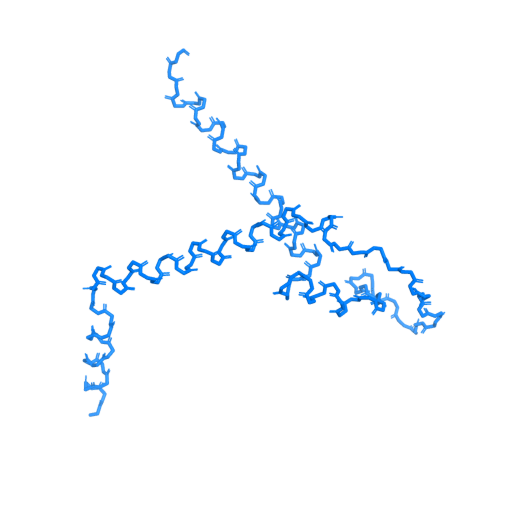.560 -20.152 1.00 93.88 101 GLY A N 1
ATOM 800 C CA . GLY A 1 101 ? -6.573 9.725 -20.984 1.00 93.88 101 GLY A CA 1
ATOM 801 C C . GLY A 1 101 ? -6.590 8.834 -22.226 1.00 93.88 101 GLY A C 1
ATOM 802 O O . GLY A 1 101 ? -6.168 9.280 -23.291 1.00 93.88 101 GLY A O 1
ATOM 803 N N . TYR A 1 102 ? -7.099 7.607 -22.101 1.00 93.81 102 TYR A N 1
ATOM 804 C CA . TYR A 1 102 ? -7.278 6.682 -23.217 1.00 93.81 102 TYR A CA 1
ATOM 805 C C . TYR A 1 102 ? -8.305 7.204 -24.229 1.00 93.81 102 TYR A C 1
ATOM 807 O O . TYR A 1 102 ? -7.998 7.273 -25.419 1.00 93.81 102 TYR A O 1
ATOM 815 N N . GLU A 1 103 ? -9.469 7.653 -23.753 1.00 91.62 103 GLU A N 1
ATOM 816 C CA . GLU A 1 103 ? -10.515 8.257 -24.591 1.00 91.62 103 GLU A CA 1
ATOM 817 C C . GLU A 1 103 ? -9.981 9.471 -25.358 1.00 91.62 103 GLU A C 1
ATOM 819 O O . GLU A 1 103 ? -10.104 9.556 -26.571 1.00 91.62 103 GLU A O 1
ATOM 824 N N . ARG A 1 104 ? -9.271 10.386 -24.685 1.00 90.00 104 ARG A N 1
ATOM 825 C CA . ARG A 1 104 ? -8.692 11.575 -25.341 1.00 90.00 104 ARG A CA 1
ATOM 826 C C . ARG A 1 104 ? -7.613 11.258 -26.371 1.00 90.00 104 ARG A C 1
ATOM 828 O O . ARG A 1 104 ? -7.317 12.102 -27.214 1.00 90.00 104 ARG A O 1
ATOM 835 N N . ARG A 1 105 ? -6.949 10.108 -26.242 1.00 90.06 105 ARG A N 1
ATOM 836 C CA . ARG A 1 105 ? -5.893 9.683 -27.162 1.00 90.06 105 ARG A CA 1
ATOM 837 C C . ARG A 1 105 ? -6.451 8.949 -28.374 1.00 90.06 105 ARG A C 1
ATOM 839 O O . ARG A 1 105 ? -5.765 8.936 -29.392 1.00 90.06 105 ARG A O 1
ATOM 846 N N . SER A 1 106 ? -7.631 8.348 -28.257 1.00 84.12 106 SER A N 1
ATOM 847 C CA . SER A 1 106 ? -8.306 7.637 -29.342 1.00 84.12 106 SER A CA 1
ATOM 848 C C . SER A 1 106 ? -9.042 8.675 -30.201 1.00 84.12 106 SER A C 1
ATOM 850 O O . SER A 1 106 ? -10.029 9.235 -29.739 1.00 84.12 106 SER A O 1
ATOM 852 N N . PRO A 1 107 ? -8.536 9.023 -31.399 1.00 63.56 107 PRO A N 1
ATOM 853 C CA . PRO A 1 107 ? -9.014 10.164 -32.179 1.00 63.56 107 PRO A CA 1
ATOM 854 C C . PRO A 1 107 ? -10.221 9.808 -33.061 1.00 63.56 107 PRO A C 1
ATOM 856 O O . PRO A 1 107 ? -10.328 10.326 -34.172 1.00 63.56 107 PRO A O 1
ATOM 859 N N . GLU A 1 108 ? -11.066 8.882 -32.606 1.00 59.31 108 GLU A N 1
ATOM 860 C CA . GLU A 1 108 ? -12.296 8.518 -33.320 1.00 59.31 108 GLU A CA 1
ATOM 861 C C . GLU A 1 108 ? -13.321 9.658 -33.270 1.00 59.31 108 GLU A C 1
ATOM 863 O O . GLU A 1 108 ? -13.508 10.249 -32.179 1.00 59.31 108 GLU A O 1
#

Radius of gyration: 22.11 Å; chains: 1; bounding box: 57×22×64 Å

Sequence (108 aa):
FIRGLWDRFKSNFRHNPDKDALIYLSVVVVAAVVSLVCILEPVLVPECELPSPTFFPFKNLKYDDSPCRRLRYGVLLGLTRLDADIGRRMLVAIVLAALIGYERRSPE

Organism: NCBI:txid101924

Secondary structure (DSSP, 8-state):
-HHHHHHHHHHHTS--HHHHHHHHHHHHHHHHHHHHHHHHHHHHS----SPPPS--SS--TT----TTHHHHHHHTTT--HHHHHHHHHHHHHHHHHHHHHHHHHS--

pLDDT: mean 83.49, std 10.03, range [59.31, 96.25]